Protein AF-A0A9D4MK00-F1 (afdb_monomer_lite)

Radius of gyration: 25.24 Å; chains: 1; bounding box: 48×34×82 Å

Structure (mmCIF, N/CA/C/O backbone):
data_AF-A0A9D4MK00-F1
#
_entry.id   AF-A0A9D4MK00-F1
#
loop_
_atom_site.group_PDB
_atom_site.id
_atom_site.type_symbol
_atom_site.label_atom_id
_atom_site.label_alt_id
_atom_site.label_comp_id
_atom_site.label_asym_id
_atom_site.label_entity_id
_atom_site.label_seq_id
_atom_site.pdbx_PDB_ins_code
_atom_site.Cartn_x
_atom_site.Cartn_y
_atom_site.Cartn_z
_atom_site.occupancy
_atom_site.B_iso_or_equiv
_atom_site.auth_seq_id
_atom_site.auth_comp_id
_atom_site.auth_asym_id
_atom_site.auth_atom_id
_atom_site.pdbx_PDB_model_num
ATOM 1 N N . MET A 1 1 ? 18.930 4.270 -56.589 1.00 56.50 1 MET A N 1
ATOM 2 C CA . MET A 1 1 ? 18.470 5.241 -55.572 1.00 56.50 1 MET A CA 1
ATOM 3 C C . MET A 1 1 ? 17.408 4.661 -54.647 1.00 56.50 1 MET A C 1
ATOM 5 O O . MET A 1 1 ? 17.703 4.557 -53.470 1.00 56.50 1 MET A O 1
ATOM 9 N N . ALA A 1 2 ? 16.254 4.190 -55.139 1.00 66.62 2 ALA A N 1
ATOM 10 C CA . ALA A 1 2 ? 15.221 3.579 -54.283 1.00 66.62 2 ALA A CA 1
ATOM 11 C C . ALA A 1 2 ? 15.732 2.392 -53.437 1.00 66.62 2 ALA A C 1
ATOM 13 O O . ALA A 1 2 ? 15.502 2.361 -52.240 1.00 66.62 2 ALA A O 1
ATOM 14 N N . TYR A 1 3 ? 16.529 1.491 -54.027 1.00 72.44 3 TYR A N 1
ATOM 15 C CA . TYR A 1 3 ? 17.112 0.343 -53.316 1.00 72.44 3 TYR A CA 1
ATOM 16 C C . TYR A 1 3 ? 18.001 0.737 -52.121 1.00 72.44 3 TYR A C 1
ATOM 18 O O . TYR A 1 3 ? 17.943 0.109 -51.074 1.00 72.44 3 TYR A O 1
ATOM 26 N N . HIS A 1 4 ? 18.791 1.809 -52.250 1.00 67.81 4 HIS A N 1
ATOM 27 C CA . HIS A 1 4 ? 19.639 2.290 -51.155 1.00 67.81 4 HIS A CA 1
ATOM 28 C C . HIS A 1 4 ? 18.829 2.956 -50.038 1.00 67.81 4 HIS A C 1
ATOM 30 O O . HIS A 1 4 ? 19.189 2.805 -48.878 1.00 67.81 4 HIS A O 1
ATOM 36 N N . LEU A 1 5 ? 17.730 3.642 -50.376 1.00 63.56 5 LEU A N 1
ATOM 37 C CA . LEU A 1 5 ? 16.818 4.213 -49.382 1.00 63.56 5 LEU A CA 1
ATOM 38 C C . LEU A 1 5 ? 16.126 3.106 -48.577 1.00 63.56 5 LEU A C 1
ATOM 40 O O . LEU A 1 5 ? 16.122 3.149 -47.358 1.00 63.56 5 LEU A O 1
ATOM 44 N N . THR A 1 6 ? 15.620 2.072 -49.256 1.00 72.56 6 THR A N 1
ATOM 45 C CA . THR A 1 6 ? 14.925 0.956 -48.599 1.00 72.56 6 THR A CA 1
ATOM 46 C C . THR A 1 6 ? 15.857 0.118 -47.727 1.00 72.56 6 THR A C 1
ATOM 48 O O . THR A 1 6 ? 15.435 -0.336 -46.671 1.00 72.56 6 THR A O 1
ATOM 51 N N . MET A 1 7 ? 17.118 -0.080 -48.126 1.00 72.12 7 MET A N 1
ATOM 52 C CA . MET A 1 7 ? 18.093 -0.778 -47.278 1.00 72.12 7 MET A CA 1
ATOM 53 C C . MET A 1 7 ? 18.460 0.033 -46.034 1.00 72.12 7 MET A C 1
ATOM 55 O O . MET A 1 7 ? 18.546 -0.536 -44.952 1.00 72.12 7 MET A O 1
ATOM 59 N N . TYR A 1 8 ? 18.594 1.353 -46.167 1.00 67.31 8 TYR A N 1
ATOM 60 C CA . TYR A 1 8 ? 18.879 2.228 -45.032 1.00 67.31 8 TYR A CA 1
ATOM 61 C C . TYR A 1 8 ? 17.687 2.333 -44.070 1.00 67.31 8 TYR A C 1
ATOM 63 O O . TYR A 1 8 ? 17.862 2.217 -42.860 1.00 67.31 8 TYR A O 1
ATOM 71 N N . ASP A 1 9 ? 16.467 2.473 -44.600 1.00 68.12 9 ASP A N 1
ATOM 72 C CA . ASP A 1 9 ? 15.237 2.455 -43.803 1.00 68.12 9 ASP A CA 1
ATOM 73 C C . ASP A 1 9 ? 15.047 1.108 -43.103 1.00 68.12 9 ASP A C 1
ATOM 75 O O . ASP A 1 9 ? 14.652 1.087 -41.944 1.00 68.12 9 ASP A O 1
ATOM 79 N N . TRP A 1 10 ? 15.366 -0.011 -43.765 1.00 69.94 10 TRP A N 1
ATOM 80 C CA . TRP A 1 10 ? 15.286 -1.351 -43.178 1.00 69.94 10 TRP A CA 1
ATOM 81 C C . TRP A 1 10 ? 16.262 -1.527 -42.009 1.00 69.94 10 TRP A C 1
ATOM 83 O O . TRP A 1 10 ? 15.860 -1.986 -40.941 1.00 69.94 10 TRP A O 1
ATOM 93 N N . GLU A 1 11 ? 17.520 -1.108 -42.166 1.00 66.81 11 GLU A N 1
ATOM 94 C CA . GLU A 1 11 ? 18.510 -1.134 -41.080 1.00 66.81 11 GLU A CA 1
ATOM 95 C C . GLU A 1 11 ? 18.074 -0.247 -39.902 1.00 66.81 11 GLU A C 1
ATOM 97 O O . GLU A 1 11 ? 18.139 -0.678 -38.745 1.00 66.81 11 GLU A O 1
ATOM 102 N N . LEU A 1 12 ? 17.523 0.942 -40.178 1.00 62.56 12 LEU A N 1
ATOM 103 C CA . LEU A 1 12 ? 16.951 1.817 -39.150 1.00 62.56 12 LEU A CA 1
ATOM 104 C C . LEU A 1 12 ? 15.747 1.178 -38.441 1.00 62.56 12 LEU A C 1
ATOM 106 O O . LEU A 1 12 ? 15.663 1.228 -37.213 1.00 62.56 12 LEU A O 1
ATOM 110 N N . PHE A 1 13 ? 14.840 0.547 -39.191 1.00 61.91 13 PHE A N 1
ATOM 111 C CA . PHE A 1 13 ? 13.639 -0.094 -38.650 1.00 61.91 13 PHE A CA 1
ATOM 112 C C . PHE A 1 13 ? 13.990 -1.263 -37.727 1.00 61.91 13 PHE A C 1
ATOM 114 O O . PHE A 1 13 ? 13.396 -1.406 -36.659 1.00 61.91 13 PHE A O 1
ATOM 121 N N . THR A 1 14 ? 14.990 -2.067 -38.102 1.00 63.78 14 THR A N 1
ATOM 122 C CA . THR A 1 14 ? 15.406 -3.232 -37.304 1.00 63.78 14 THR A CA 1
ATOM 123 C C . THR A 1 14 ? 16.032 -2.855 -35.962 1.00 63.78 14 THR A C 1
ATOM 125 O O . THR A 1 14 ? 15.825 -3.565 -34.984 1.00 63.78 14 THR A O 1
ATOM 128 N N . CYS A 1 15 ? 16.734 -1.722 -35.876 1.00 62.56 15 CYS A N 1
ATOM 129 C CA . CYS A 1 15 ? 17.377 -1.289 -34.633 1.00 62.56 15 CYS A CA 1
ATOM 130 C C . CYS A 1 15 ? 16.416 -0.514 -33.710 1.00 62.56 15 CYS A C 1
ATOM 132 O O . CYS A 1 15 ? 16.451 -0.672 -32.489 1.00 62.56 15 CYS A O 1
ATOM 134 N N . VAL A 1 16 ? 15.524 0.304 -34.285 1.00 62.91 16 VAL A N 1
ATOM 135 C CA . VAL A 1 16 ? 14.595 1.150 -33.516 1.00 62.91 16 VAL A CA 1
ATOM 136 C C . VAL A 1 16 ? 13.416 0.347 -32.963 1.00 62.91 16 VAL A C 1
ATOM 138 O O . VAL A 1 16 ? 13.075 0.507 -31.791 1.00 62.91 16 VAL A O 1
ATOM 141 N N . GLN A 1 17 ? 12.824 -0.557 -33.752 1.00 64.94 17 GLN A N 1
ATOM 142 C CA . GLN A 1 17 ? 11.613 -1.271 -33.338 1.00 64.94 17 GLN A CA 1
ATOM 143 C C . GLN A 1 17 ? 11.870 -2.279 -32.209 1.00 64.94 17 GLN A C 1
ATOM 145 O O . GLN A 1 17 ? 11.034 -2.411 -31.321 1.00 64.94 17 GLN A O 1
ATOM 150 N N . GLU A 1 18 ? 13.007 -2.980 -32.204 1.00 62.28 18 GLU A N 1
ATOM 151 C CA . GLU A 1 18 ? 13.297 -3.989 -31.177 1.00 62.28 18 GLU A CA 1
ATOM 152 C C . GLU A 1 18 ? 13.571 -3.343 -29.810 1.00 62.28 18 GLU A C 1
ATOM 154 O O . GLU A 1 1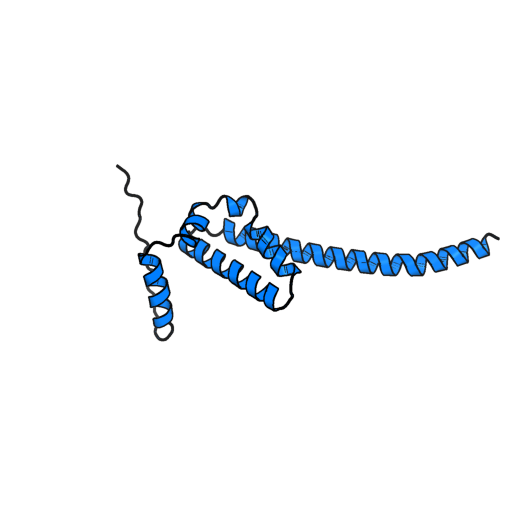8 ? 12.997 -3.759 -28.803 1.00 62.28 18 GLU A O 1
ATOM 159 N N . TYR A 1 19 ? 14.366 -2.268 -29.770 1.00 66.00 19 TYR A N 1
ATOM 160 C CA . TYR A 1 19 ? 14.626 -1.530 -28.533 1.00 66.00 19 TYR A CA 1
ATOM 161 C C . TYR A 1 19 ? 13.361 -0.821 -28.035 1.00 66.00 19 TYR A C 1
ATOM 163 O O . TYR A 1 19 ? 12.993 -0.980 -26.877 1.00 66.00 19 TYR A O 1
ATOM 171 N N . GLU A 1 20 ? 12.630 -0.092 -28.881 1.00 73.75 20 GLU A N 1
ATOM 172 C CA . GLU A 1 20 ? 11.407 0.592 -28.441 1.00 73.75 20 GLU A CA 1
ATOM 173 C C . GLU A 1 20 ? 10.354 -0.395 -27.913 1.00 73.75 20 GLU A C 1
ATOM 175 O O . GLU A 1 20 ? 9.774 -0.156 -26.853 1.00 73.75 20 GLU A O 1
ATOM 180 N N . LEU A 1 21 ? 10.183 -1.546 -28.573 1.00 74.81 21 LEU A N 1
ATOM 181 C CA . LEU A 1 21 ? 9.258 -2.593 -28.138 1.00 74.81 21 LEU A CA 1
ATOM 182 C C . LEU A 1 21 ? 9.680 -3.212 -26.799 1.00 74.81 21 LEU A C 1
ATOM 184 O O . LEU A 1 21 ? 8.839 -3.386 -25.918 1.00 74.81 21 LEU A O 1
ATOM 188 N N . ILE A 1 22 ? 10.969 -3.519 -26.617 1.00 75.12 22 ILE A N 1
ATOM 189 C CA . ILE A 1 22 ? 11.491 -4.053 -25.350 1.00 75.12 22 ILE A CA 1
ATOM 190 C C . ILE A 1 22 ? 11.277 -3.037 -24.223 1.00 75.12 22 ILE A C 1
ATOM 192 O O . ILE A 1 22 ? 10.848 -3.406 -23.131 1.00 75.12 22 ILE A O 1
ATOM 196 N N . TYR A 1 23 ? 11.537 -1.753 -24.467 1.00 75.12 23 TYR A N 1
ATOM 197 C CA . TYR A 1 23 ? 11.374 -0.713 -23.452 1.00 75.12 23 TYR A CA 1
ATOM 198 C C . TYR A 1 23 ? 9.904 -0.464 -23.124 1.00 75.12 23 TYR A C 1
ATOM 200 O O . TYR A 1 23 ? 9.566 -0.404 -21.943 1.00 75.12 23 TYR A O 1
ATOM 208 N N . GLN A 1 24 ? 9.025 -0.389 -24.124 1.00 74.31 24 GLN A N 1
ATOM 209 C CA . GLN A 1 24 ? 7.582 -0.264 -23.910 1.00 74.31 24 GLN A CA 1
ATOM 210 C C . GLN A 1 24 ? 7.026 -1.470 -23.148 1.00 74.31 24 GLN A C 1
ATOM 212 O O . GLN A 1 24 ? 6.392 -1.282 -22.116 1.00 74.31 24 GLN A O 1
ATOM 217 N N . ALA A 1 25 ? 7.353 -2.701 -23.554 1.00 74.69 25 ALA A N 1
ATOM 218 C CA . ALA A 1 25 ? 6.896 -3.909 -22.865 1.00 74.69 25 ALA A CA 1
ATOM 219 C C . ALA A 1 25 ? 7.400 -3.988 -21.411 1.00 74.69 25 ALA A C 1
ATOM 221 O O . ALA A 1 25 ? 6.658 -4.382 -20.505 1.00 74.69 25 ALA A O 1
ATOM 222 N N . ASN A 1 26 ? 8.649 -3.583 -21.162 1.00 79.44 26 ASN A N 1
ATOM 223 C CA . ASN A 1 26 ? 9.216 -3.541 -19.815 1.00 79.44 26 ASN A CA 1
ATOM 224 C C . ASN A 1 26 ? 8.565 -2.455 -18.947 1.00 79.44 26 ASN A C 1
ATOM 226 O O . ASN A 1 26 ? 8.294 -2.697 -17.769 1.00 79.44 26 ASN A O 1
ATOM 230 N N . LEU A 1 27 ? 8.287 -1.278 -19.516 1.00 85.62 27 LEU A N 1
ATOM 231 C CA . LEU A 1 27 ? 7.581 -0.195 -18.830 1.00 85.62 27 LEU A CA 1
ATOM 232 C C . LEU A 1 27 ? 6.130 -0.575 -18.535 1.00 85.62 27 LEU A C 1
ATOM 234 O O . LEU A 1 27 ? 5.678 -0.378 -17.411 1.00 85.62 27 LEU A O 1
ATOM 238 N N . ASP A 1 28 ? 5.428 -1.183 -19.486 1.00 86.94 28 ASP A N 1
ATOM 239 C CA . ASP A 1 28 ? 4.058 -1.658 -19.300 1.00 86.94 28 ASP A CA 1
ATOM 240 C C . ASP A 1 28 ? 3.990 -2.723 -18.207 1.00 86.94 28 ASP A C 1
ATOM 242 O O . ASP A 1 28 ? 3.153 -2.640 -17.309 1.00 86.94 28 ASP A O 1
ATOM 246 N N . THR A 1 29 ? 4.929 -3.672 -18.206 1.00 86.62 29 THR A N 1
ATOM 247 C CA . THR A 1 29 ? 5.037 -4.688 -17.148 1.00 86.62 29 THR A CA 1
ATOM 248 C C . THR A 1 29 ? 5.317 -4.045 -15.786 1.00 86.62 29 THR A C 1
ATOM 250 O O . THR A 1 29 ? 4.698 -4.403 -14.778 1.00 86.62 29 THR A O 1
ATOM 253 N N . PHE A 1 30 ? 6.220 -3.060 -15.739 1.00 87.25 30 PHE A N 1
ATOM 254 C CA . PHE A 1 30 ? 6.543 -2.313 -14.523 1.00 87.25 30 PHE A CA 1
ATOM 255 C C . PHE A 1 30 ? 5.325 -1.553 -13.981 1.00 87.25 30 PHE A C 1
ATOM 257 O O . PHE A 1 30 ? 5.014 -1.659 -12.791 1.00 87.25 30 PHE A O 1
ATOM 264 N N . LEU A 1 31 ? 4.618 -0.829 -14.852 1.00 91.06 31 LEU A N 1
ATOM 265 C CA . LEU A 1 31 ? 3.419 -0.058 -14.526 1.00 91.06 31 LEU A CA 1
ATOM 266 C C . LEU A 1 31 ? 2.263 -0.966 -14.111 1.00 91.06 31 LEU A C 1
ATOM 268 O O . LEU A 1 31 ? 1.564 -0.667 -13.144 1.00 91.06 31 LEU A O 1
ATOM 272 N N . GLN A 1 32 ? 2.075 -2.097 -14.790 1.00 93.69 32 GLN A N 1
ATOM 273 C CA . GLN A 1 32 ? 1.054 -3.076 -14.435 1.00 93.69 32 GLN A CA 1
ATOM 274 C C . GLN A 1 32 ? 1.308 -3.637 -13.034 1.00 93.69 32 GLN A C 1
ATOM 276 O O . GLN A 1 32 ? 0.390 -3.664 -12.212 1.00 93.69 32 GLN A O 1
ATOM 281 N N . HIS A 1 33 ? 2.549 -4.029 -12.733 1.00 92.12 33 HIS A N 1
ATOM 282 C CA . HIS A 1 33 ? 2.914 -4.528 -11.410 1.00 92.12 33 HIS A CA 1
ATOM 283 C C . HIS A 1 33 ? 2.733 -3.459 -10.322 1.00 92.12 33 HIS A C 1
ATOM 285 O O . HIS A 1 33 ? 2.181 -3.732 -9.252 1.00 92.12 33 HIS A O 1
ATOM 291 N N . PHE A 1 34 ? 3.145 -2.226 -10.613 1.00 95.19 34 PHE A N 1
ATOM 292 C CA . PHE A 1 34 ? 2.970 -1.086 -9.720 1.00 95.19 34 PHE A CA 1
ATOM 293 C C . PHE A 1 34 ? 1.488 -0.834 -9.406 1.00 95.19 34 PHE A C 1
ATOM 295 O O . PHE A 1 34 ? 1.095 -0.794 -8.237 1.00 95.19 34 PHE A 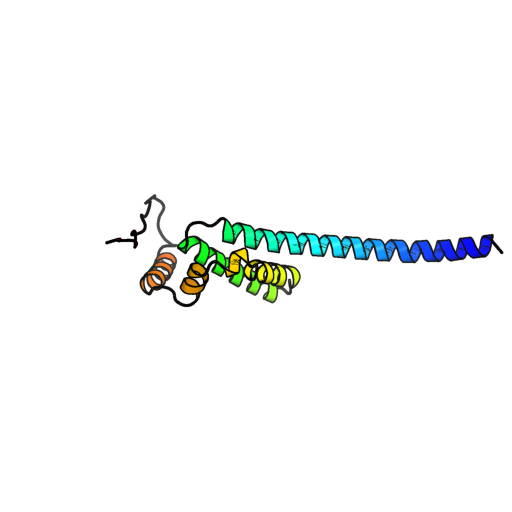O 1
ATOM 302 N N . ASN A 1 35 ? 0.650 -0.750 -10.441 1.00 95.94 35 ASN A N 1
ATOM 303 C CA . ASN A 1 35 ? -0.789 -0.539 -10.305 1.00 95.94 35 ASN A CA 1
ATOM 304 C C . ASN A 1 35 ? -1.452 -1.695 -9.554 1.00 95.94 35 ASN A C 1
ATOM 306 O O . ASN A 1 35 ? -2.291 -1.463 -8.685 1.00 95.94 35 ASN A O 1
ATOM 310 N N . GLN A 1 36 ? -1.049 -2.937 -9.824 1.00 96.94 36 GLN A N 1
ATOM 311 C CA . GLN A 1 36 ? -1.571 -4.109 -9.128 1.00 96.94 36 GLN A CA 1
ATOM 312 C C . GLN A 1 36 ? -1.326 -4.026 -7.616 1.00 96.94 36 GLN A C 1
ATOM 314 O O . GLN A 1 36 ? -2.262 -4.218 -6.837 1.00 96.94 36 GLN A O 1
ATOM 319 N N . ILE A 1 37 ? -0.101 -3.702 -7.188 1.00 97.50 37 ILE A N 1
ATOM 320 C CA . ILE A 1 37 ? 0.218 -3.535 -5.761 1.00 97.50 37 ILE A CA 1
ATOM 321 C C . ILE A 1 37 ? -0.570 -2.361 -5.175 1.00 97.50 37 ILE A C 1
ATOM 323 O O . ILE A 1 37 ? -1.163 -2.488 -4.101 1.00 97.50 37 ILE A O 1
ATOM 327 N N . GLN A 1 38 ? -0.608 -1.231 -5.880 1.00 97.69 38 GLN A N 1
ATOM 328 C CA . GLN A 1 38 ? -1.305 -0.031 -5.428 1.00 97.69 38 GLN A CA 1
ATOM 329 C C . GLN A 1 38 ? -2.806 -0.289 -5.225 1.00 97.69 38 GLN A C 1
ATOM 331 O O . GLN A 1 38 ? -3.359 0.093 -4.191 1.00 97.69 38 GLN A O 1
ATOM 336 N N . PHE A 1 39 ? -3.475 -0.967 -6.161 1.00 97.38 39 PHE A N 1
ATOM 337 C CA . PHE A 1 39 ? -4.889 -1.328 -6.030 1.00 97.38 39 PHE A CA 1
ATOM 338 C C . PHE A 1 39 ? -5.128 -2.399 -4.969 1.00 97.38 39 PHE A C 1
ATOM 340 O O . PHE A 1 39 ? -6.125 -2.319 -4.250 1.00 97.38 39 PHE A O 1
ATOM 347 N N . TRP A 1 40 ? -4.222 -3.368 -4.827 1.00 97.94 40 TRP A N 1
ATOM 348 C CA . TRP A 1 40 ? -4.322 -4.389 -3.787 1.00 97.94 40 TRP A CA 1
ATOM 349 C C . TRP A 1 40 ? -4.305 -3.769 -2.386 1.00 97.94 40 TRP A C 1
ATOM 351 O O . TRP A 1 40 ? -5.194 -4.051 -1.583 1.00 97.94 40 TRP A O 1
ATOM 361 N N . VAL A 1 41 ? -3.369 -2.851 -2.119 1.00 98.12 41 VAL A N 1
ATOM 362 C CA . VAL A 1 41 ? -3.288 -2.131 -0.835 1.00 98.12 41 VAL A CA 1
ATOM 363 C C . VAL A 1 41 ? -4.577 -1.360 -0.546 1.00 98.12 41 VAL A C 1
ATOM 365 O O . VAL A 1 41 ? -5.118 -1.466 0.556 1.00 98.12 41 VAL A O 1
ATOM 368 N N . VAL A 1 42 ? -5.097 -0.616 -1.530 1.00 97.88 42 VAL A N 1
A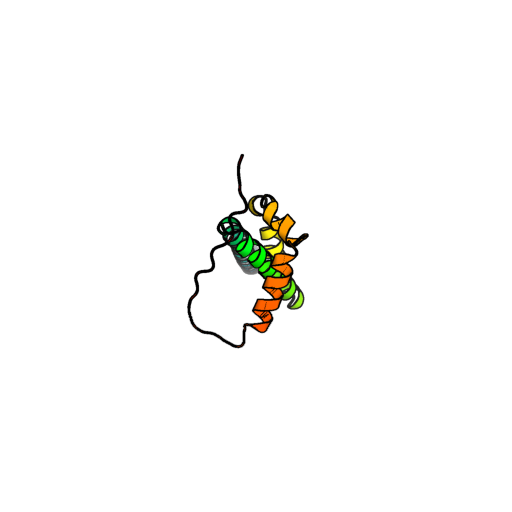TOM 369 C CA . VAL A 1 42 ? -6.361 0.130 -1.387 1.00 97.88 42 VAL A CA 1
ATOM 370 C C . VAL A 1 42 ? -7.518 -0.817 -1.077 1.00 97.88 42 VAL A C 1
ATOM 372 O O . VAL A 1 42 ? -8.274 -0.583 -0.135 1.00 97.88 42 VAL A O 1
ATOM 375 N N . THR A 1 43 ? -7.632 -1.906 -1.836 1.00 97.50 43 THR A N 1
ATOM 376 C CA . THR A 1 43 ? -8.720 -2.881 -1.711 1.00 97.50 43 THR A CA 1
ATOM 377 C C . THR A 1 43 ? -8.720 -3.538 -0.333 1.00 97.50 43 THR A C 1
ATOM 379 O O . THR A 1 43 ? -9.736 -3.510 0.357 1.00 97.50 43 THR A O 1
ATOM 382 N N . GLU A 1 44 ? -7.576 -4.052 0.119 1.00 97.62 44 GLU A N 1
ATOM 383 C CA . GLU A 1 44 ? -7.439 -4.678 1.440 1.00 97.62 44 GLU A CA 1
ATOM 384 C C . GLU A 1 44 ? -7.770 -3.705 2.583 1.00 97.62 44 GLU A C 1
ATOM 386 O O . GLU A 1 44 ? -8.445 -4.067 3.550 1.00 97.62 44 GLU A O 1
ATOM 391 N N . MET A 1 45 ? -7.339 -2.444 2.469 1.00 97.62 45 MET A N 1
ATOM 392 C CA . MET A 1 45 ? -7.631 -1.413 3.467 1.00 97.62 45 MET A CA 1
ATOM 393 C C . MET A 1 45 ? -9.122 -1.066 3.531 1.00 97.62 45 MET A C 1
ATOM 395 O O . MET A 1 45 ? -9.677 -0.972 4.630 1.00 97.62 45 MET A O 1
ATOM 399 N N . VAL A 1 46 ? -9.768 -0.881 2.378 1.00 95.69 46 VAL A N 1
ATOM 400 C CA . VAL A 1 46 ? -11.172 -0.450 2.286 1.00 95.69 46 VAL A CA 1
ATOM 401 C C . VAL A 1 46 ? -12.138 -1.592 2.617 1.00 95.69 46 VAL A C 1
ATOM 403 O O . VAL A 1 46 ? -13.132 -1.364 3.307 1.00 95.69 46 VAL A O 1
ATOM 406 N N . LEU A 1 47 ? -11.839 -2.828 2.205 1.00 95.88 47 LEU A N 1
ATOM 407 C CA . LEU A 1 47 ? -12.674 -3.999 2.505 1.00 95.88 47 LEU A CA 1
ATOM 408 C C . LEU A 1 47 ? -12.566 -4.457 3.970 1.00 95.88 47 LEU A C 1
ATOM 410 O O . LEU A 1 47 ? -13.429 -5.190 4.460 1.00 95.88 47 LEU A O 1
ATOM 414 N N . CYS A 1 48 ? -11.540 -4.022 4.708 1.00 94.56 48 CYS A N 1
ATOM 415 C CA . CYS A 1 48 ? -11.412 -4.342 6.125 1.00 94.56 48 CYS A CA 1
ATOM 416 C C . CYS A 1 48 ? -12.399 -3.519 6.978 1.00 94.56 48 CYS A C 1
ATOM 418 O O . CYS A 1 48 ? -12.150 -2.369 7.347 1.00 94.56 48 CYS A O 1
ATOM 420 N N . THR A 1 49 ? -13.525 -4.131 7.346 1.00 92.44 49 THR A N 1
ATOM 421 C CA . THR A 1 49 ? -14.587 -3.471 8.129 1.00 92.44 49 THR A CA 1
ATOM 422 C C . THR A 1 49 ? -14.242 -3.308 9.612 1.00 92.44 49 THR A C 1
ATOM 424 O O . THR A 1 49 ? -14.673 -2.352 10.254 1.00 92.44 49 THR A O 1
ATOM 427 N N . ASN A 1 50 ? -13.443 -4.217 10.181 1.00 93.62 50 ASN A N 1
ATOM 428 C CA . ASN A 1 50 ? -13.050 -4.160 11.589 1.00 93.62 50 ASN A CA 1
ATOM 429 C C . ASN A 1 50 ? -11.874 -3.193 11.796 1.00 93.62 50 ASN A C 1
ATOM 431 O O . ASN A 1 50 ? -10.765 -3.445 11.323 1.00 93.62 50 ASN A O 1
ATOM 435 N N . LEU A 1 51 ? -12.093 -2.138 12.586 1.00 90.25 51 LEU A N 1
ATOM 436 C CA . LEU A 1 51 ? -11.103 -1.089 12.844 1.00 90.25 51 LEU A CA 1
ATOM 437 C C . LEU A 1 51 ? -9.778 -1.626 13.413 1.00 90.25 51 LEU A C 1
ATOM 439 O O . LEU A 1 51 ? -8.712 -1.270 12.920 1.00 90.25 51 LEU A O 1
ATOM 443 N N . SER A 1 52 ? -9.807 -2.509 14.415 1.00 89.00 52 SER A N 1
ATOM 444 C CA . SER A 1 52 ? -8.581 -3.034 15.040 1.00 89.00 52 SER A CA 1
ATOM 445 C C . SER A 1 52 ? -7.745 -3.875 14.070 1.00 89.00 52 SER A C 1
ATOM 447 O O . SER A 1 52 ? -6.511 -3.773 14.045 1.00 89.00 52 SER A O 1
ATOM 449 N N . LYS A 1 53 ? -8.411 -4.690 13.241 1.00 92.12 53 LYS A N 1
ATOM 450 C CA . LYS A 1 53 ? -7.754 -5.456 12.173 1.00 92.12 53 LYS A CA 1
ATOM 451 C C . LYS A 1 53 ? -7.191 -4.524 11.107 1.00 92.12 53 LYS A C 1
ATOM 453 O O . LYS A 1 53 ? -6.041 -4.705 10.716 1.00 92.12 53 LYS A O 1
ATOM 458 N N . ARG A 1 54 ? -7.939 -3.491 10.717 1.00 96.00 54 ARG A N 1
ATOM 459 C CA . ARG A 1 54 ? -7.509 -2.500 9.726 1.00 96.00 54 ARG A CA 1
ATOM 460 C C . ARG A 1 54 ? -6.290 -1.700 10.182 1.00 96.00 54 ARG A C 1
ATOM 462 O O . ARG A 1 54 ? -5.347 -1.548 9.417 1.00 96.00 54 ARG A O 1
ATOM 469 N N . VAL A 1 55 ? -6.235 -1.276 11.445 1.00 93.94 55 VAL A N 1
ATOM 470 C CA . VAL A 1 55 ? -5.040 -0.626 12.022 1.00 93.94 55 VAL A CA 1
ATOM 471 C C . VAL A 1 55 ? -3.842 -1.584 12.023 1.00 93.94 55 VAL A C 1
ATOM 473 O O . VAL A 1 55 ? -2.716 -1.191 11.722 1.00 93.94 55 VAL A O 1
ATOM 476 N N . SER A 1 56 ? -4.065 -2.865 12.321 1.00 93.44 56 SER A N 1
ATOM 477 C CA . SER A 1 56 ? -3.002 -3.878 12.266 1.00 93.44 56 SER A CA 1
ATOM 478 C C . SER A 1 56 ? -2.508 -4.116 10.836 1.00 93.44 56 SER A C 1
ATOM 480 O O . SER A 1 56 ? -1.308 -4.281 10.623 1.00 93.44 56 SER A O 1
ATOM 482 N N . LEU A 1 57 ? -3.417 -4.109 9.863 1.00 95.62 57 LEU A N 1
ATOM 483 C CA . LEU A 1 57 ? -3.125 -4.225 8.439 1.00 95.62 57 LEU A CA 1
ATOM 484 C C . LEU A 1 57 ? -2.328 -3.016 7.927 1.00 95.62 57 LEU A C 1
ATOM 486 O O . LEU A 1 57 ? -1.286 -3.204 7.306 1.00 95.62 57 LEU A O 1
ATOM 490 N N . LEU A 1 58 ? -2.723 -1.796 8.301 1.00 95.75 58 LEU A N 1
ATOM 491 C CA . LEU A 1 58 ? -1.976 -0.569 8.009 1.00 95.75 58 LEU A CA 1
ATOM 492 C C . LEU A 1 58 ? -0.521 -0.666 8.489 1.00 95.75 58 LEU A C 1
ATOM 494 O O . LEU A 1 58 ? 0.410 -0.405 7.729 1.00 95.75 58 LEU A O 1
ATOM 498 N N . ARG A 1 59 ? -0.295 -1.125 9.730 1.00 94.50 59 ARG A N 1
ATOM 499 C CA . ARG A 1 59 ? 1.069 -1.340 10.250 1.00 94.50 59 ARG A CA 1
ATOM 500 C C . ARG A 1 59 ? 1.849 -2.370 9.444 1.00 94.50 59 ARG A C 1
ATOM 502 O O . ARG A 1 59 ? 3.058 -2.213 9.288 1.00 94.50 59 ARG A O 1
ATOM 509 N N . LYS A 1 60 ? 1.192 -3.436 8.974 1.00 95.81 60 LYS A N 1
ATOM 510 C CA . LYS A 1 60 ? 1.836 -4.445 8.124 1.00 95.81 60 LYS A CA 1
ATOM 511 C C . LYS A 1 60 ? 2.268 -3.834 6.795 1.00 95.81 60 LYS A C 1
ATOM 513 O O . LYS A 1 60 ? 3.409 -4.056 6.412 1.00 95.81 60 LYS A O 1
ATOM 518 N N . PHE A 1 61 ? 1.432 -3.018 6.152 1.00 97.56 61 PHE A N 1
ATOM 519 C CA . PHE A 1 61 ? 1.805 -2.334 4.910 1.00 97.56 61 PHE A CA 1
ATOM 520 C C . PHE A 1 61 ? 2.946 -1.334 5.098 1.00 97.56 61 PHE A C 1
ATOM 522 O O . PHE A 1 61 ? 3.879 -1.336 4.302 1.00 97.56 61 PHE A O 1
ATOM 529 N N . ILE A 1 62 ? 2.942 -0.549 6.179 1.00 96.31 62 ILE A N 1
ATOM 530 C CA . ILE A 1 62 ? 4.050 0.374 6.487 1.00 96.31 62 ILE A CA 1
ATOM 531 C C . ILE A 1 62 ? 5.368 -0.396 6.670 1.00 96.31 62 ILE A C 1
ATOM 533 O O . ILE 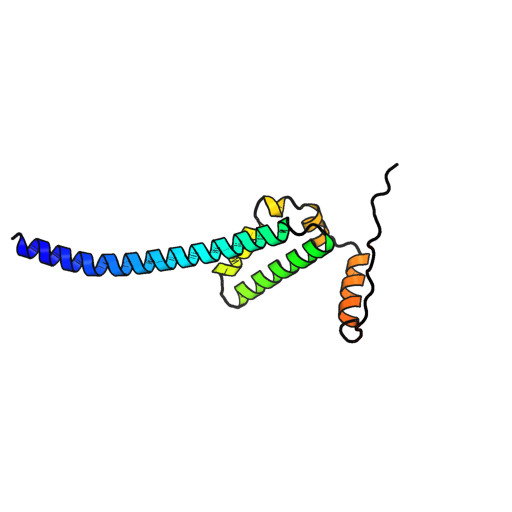A 1 62 ? 6.398 -0.003 6.125 1.00 96.31 62 ILE A O 1
ATOM 537 N N . LYS A 1 63 ? 5.342 -1.519 7.401 1.00 95.94 63 LYS A N 1
ATOM 538 C CA . LYS A 1 63 ? 6.522 -2.384 7.565 1.00 95.94 63 LYS A CA 1
ATOM 539 C C . LYS A 1 63 ? 6.962 -3.018 6.251 1.00 95.94 63 LYS A C 1
ATOM 541 O O . LYS A 1 63 ? 8.154 -3.082 5.983 1.00 95.94 63 LYS A O 1
ATOM 546 N N . LEU A 1 64 ? 6.010 -3.472 5.439 1.00 96.00 64 LEU A N 1
ATOM 547 C CA . LEU A 1 64 ? 6.296 -4.048 4.132 1.00 96.00 64 LEU A CA 1
ATOM 548 C C . LEU A 1 64 ? 6.979 -3.021 3.225 1.00 96.00 64 LEU A C 1
ATOM 550 O O . LEU A 1 64 ? 8.006 -3.335 2.641 1.00 96.00 64 LEU A O 1
ATOM 554 N N . ALA A 1 65 ? 6.476 -1.785 3.182 1.00 95.81 65 ALA A N 1
ATOM 555 C C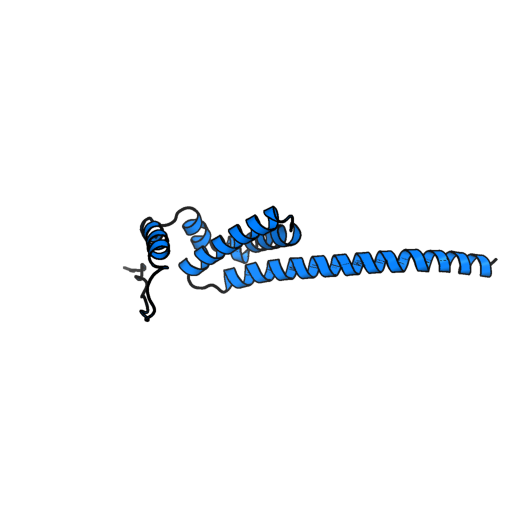A . ALA A 1 65 ? 7.109 -0.696 2.447 1.00 95.81 65 ALA A CA 1
ATOM 556 C C . ALA A 1 65 ? 8.541 -0.436 2.949 1.00 95.81 65 ALA A C 1
ATOM 558 O O . ALA A 1 65 ? 9.465 -0.344 2.143 1.00 95.81 65 ALA A O 1
ATOM 559 N N . ALA A 1 66 ? 8.755 -0.382 4.269 1.00 95.50 66 ALA A N 1
ATOM 560 C CA . ALA A 1 66 ? 10.095 -0.227 4.837 1.00 95.50 66 ALA A CA 1
ATOM 561 C C . ALA A 1 66 ? 11.050 -1.346 4.379 1.00 95.50 66 ALA A C 1
ATOM 563 O O . ALA A 1 66 ? 12.138 -1.043 3.895 1.00 95.50 66 ALA A O 1
ATOM 564 N N . HIS A 1 67 ? 10.613 -2.609 4.418 1.00 96.44 67 HIS A N 1
ATOM 565 C CA . HIS A 1 67 ? 11.405 -3.723 3.896 1.00 96.44 67 HIS A CA 1
ATOM 566 C C . HIS A 1 67 ? 11.661 -3.598 2.391 1.00 96.44 67 HIS A C 1
ATOM 568 O O . HIS A 1 67 ? 12.800 -3.740 1.959 1.00 96.44 67 HIS A O 1
ATOM 574 N N . CYS A 1 68 ? 10.655 -3.263 1.577 1.00 95.25 68 CYS A N 1
ATOM 575 C CA . CYS A 1 68 ? 10.859 -3.030 0.143 1.00 95.25 68 CYS A CA 1
ATOM 576 C C . CYS A 1 68 ? 11.948 -1.976 -0.110 1.00 95.25 68 CYS A C 1
ATOM 578 O O . CYS A 1 68 ? 12.794 -2.173 -0.979 1.00 95.25 68 CYS A O 1
ATOM 580 N N . LYS A 1 69 ? 11.981 -0.899 0.686 1.00 93.56 69 LYS A N 1
ATOM 581 C CA . LYS A 1 69 ? 13.024 0.131 0.605 1.00 93.56 69 LYS A CA 1
ATOM 582 C C . LYS A 1 69 ? 14.409 -0.401 0.995 1.00 93.56 69 LYS A C 1
ATOM 584 O O . LYS A 1 69 ? 15.381 -0.094 0.310 1.00 93.56 69 LYS A O 1
ATOM 589 N N . GLU A 1 70 ? 14.507 -1.195 2.060 1.00 96.12 70 GLU A N 1
ATOM 590 C CA . GLU A 1 70 ? 15.764 -1.835 2.488 1.00 96.12 70 GLU A CA 1
ATOM 591 C C . GLU A 1 70 ? 16.345 -2.730 1.383 1.00 96.12 70 GLU A C 1
ATOM 593 O O . GLU A 1 70 ? 17.536 -2.653 1.092 1.00 96.12 70 GLU A O 1
ATOM 598 N N . PHE A 1 71 ? 15.493 -3.494 0.694 1.00 95.38 71 PHE A N 1
ATOM 599 C CA . PHE A 1 71 ? 15.874 -4.349 -0.437 1.00 95.38 71 PHE A CA 1
ATOM 600 C C . PHE A 1 71 ? 16.050 -3.602 -1.771 1.00 95.38 71 PHE A C 1
ATOM 602 O O . PHE A 1 71 ? 16.193 -4.245 -2.807 1.00 95.38 71 PHE A O 1
ATOM 609 N N . GLN A 1 72 ? 16.014 -2.263 -1.779 1.00 93.62 72 GLN A N 1
ATOM 610 C CA . GLN A 1 72 ? 16.072 -1.438 -2.997 1.00 93.62 72 GLN A CA 1
ATOM 611 C C . GLN A 1 72 ? 14.947 -1.734 -4.011 1.00 93.62 72 GLN A C 1
ATOM 613 O O . GLN A 1 72 ? 15.012 -1.313 -5.166 1.00 93.62 72 GLN A O 1
ATOM 618 N N . ASN A 1 73 ? 13.864 -2.391 -3.586 1.00 92.56 73 ASN A N 1
ATOM 619 C CA . ASN A 1 73 ? 12.650 -2.537 -4.381 1.00 92.56 73 ASN A CA 1
ATOM 620 C C . ASN A 1 73 ? 11.802 -1.262 -4.257 1.00 92.56 73 ASN A C 1
ATOM 622 O O . ASN A 1 73 ? 10.791 -1.200 -3.546 1.00 92.56 73 ASN A O 1
ATOM 626 N N . LEU A 1 74 ? 12.249 -0.220 -4.958 1.00 91.88 74 LEU A N 1
ATOM 627 C CA . LEU A 1 74 ? 11.597 1.086 -4.955 1.00 91.88 74 LEU A CA 1
ATOM 628 C C . LEU A 1 74 ? 10.220 1.049 -5.622 1.00 91.88 74 LEU A C 1
ATOM 630 O O . LEU A 1 74 ? 9.327 1.769 -5.185 1.00 91.88 74 LEU A O 1
ATOM 634 N N . ASN A 1 75 ? 10.024 0.176 -6.615 1.00 92.69 75 ASN A N 1
ATOM 635 C CA . ASN A 1 75 ? 8.745 0.032 -7.306 1.00 92.69 75 ASN A CA 1
ATOM 636 C C . ASN A 1 75 ? 7.627 -0.327 -6.317 1.00 92.69 75 ASN A C 1
ATOM 638 O O . ASN A 1 75 ? 6.661 0.417 -6.147 1.00 92.69 75 ASN A O 1
ATOM 642 N N . SER A 1 76 ? 7.805 -1.424 -5.576 1.00 94.50 76 SER A N 1
ATOM 643 C CA . SER A 1 76 ? 6.825 -1.864 -4.581 1.00 94.50 76 SER A CA 1
ATOM 644 C C . SER A 1 76 ? 6.731 -0.899 -3.394 1.00 94.50 76 SER A C 1
ATOM 646 O O . SER A 1 76 ? 5.636 -0.684 -2.877 1.00 94.50 76 SER A O 1
ATOM 648 N N . PHE A 1 77 ? 7.843 -0.277 -2.978 1.00 96.69 77 PHE A N 1
ATOM 649 C CA . PHE A 1 77 ? 7.830 0.756 -1.933 1.00 96.69 77 PHE A CA 1
ATOM 650 C C . PHE A 1 77 ? 6.902 1.922 -2.300 1.00 96.69 77 PHE A C 1
ATOM 652 O O . PHE A 1 77 ? 6.016 2.275 -1.515 1.00 96.69 77 PHE A O 1
ATOM 659 N N . PHE A 1 78 ? 7.071 2.490 -3.498 1.00 96.56 78 PHE A N 1
ATOM 660 C CA . PHE A 1 78 ? 6.233 3.588 -3.970 1.00 96.56 78 PHE A CA 1
ATOM 661 C C . PHE A 1 78 ? 4.795 3.135 -4.233 1.00 96.56 78 PHE A C 1
ATOM 663 O O . PHE A 1 78 ? 3.877 3.853 -3.845 1.00 96.56 78 PHE A O 1
ATOM 670 N N . ALA A 1 79 ? 4.576 1.940 -4.791 1.00 96.94 79 ALA A N 1
ATOM 671 C CA . ALA A 1 79 ? 3.231 1.410 -5.027 1.00 96.94 79 ALA A CA 1
ATOM 672 C C . ALA A 1 79 ? 2.421 1.291 -3.725 1.00 96.94 79 ALA A C 1
ATOM 674 O O . ALA A 1 79 ? 1.265 1.717 -3.663 1.00 96.94 79 ALA A O 1
ATOM 675 N N . ILE A 1 80 ? 3.040 0.768 -2.658 1.00 97.38 80 ILE A N 1
ATOM 676 C CA . ILE A 1 80 ? 2.408 0.678 -1.335 1.00 97.38 80 ILE A CA 1
ATOM 677 C C . ILE A 1 80 ? 2.158 2.076 -0.767 1.00 97.38 80 ILE A C 1
ATOM 679 O O . ILE A 1 80 ? 1.062 2.346 -0.274 1.00 97.38 80 ILE A O 1
ATOM 683 N N . GLY A 1 81 ? 3.144 2.974 -0.857 1.00 96.44 81 GLY A N 1
ATOM 684 C CA . GLY A 1 81 ? 3.009 4.358 -0.402 1.00 96.44 81 GLY A CA 1
ATOM 685 C C . GLY A 1 81 ? 1.835 5.077 -1.068 1.00 96.44 81 GLY A C 1
ATOM 686 O O . GLY A 1 81 ? 0.965 5.603 -0.376 1.00 96.44 81 GLY A O 1
ATOM 687 N N . MET A 1 82 ? 1.748 5.021 -2.399 1.00 96.56 82 MET A N 1
ATOM 688 C CA . MET A 1 82 ? 0.640 5.626 -3.138 1.00 96.56 82 MET A CA 1
ATOM 689 C C . MET A 1 82 ? -0.705 4.964 -2.836 1.00 96.56 82 MET A C 1
ATOM 691 O O . MET A 1 82 ? -1.714 5.659 -2.734 1.00 96.56 82 MET A O 1
ATOM 695 N N . GLY A 1 83 ? -0.735 3.641 -2.648 1.00 97.31 83 GLY A N 1
ATOM 696 C CA . GLY A 1 83 ? -1.946 2.933 -2.232 1.00 97.31 83 GLY A CA 1
ATOM 697 C C . GLY A 1 83 ? -2.477 3.429 -0.885 1.00 97.31 83 GLY A C 1
ATOM 698 O O . GLY A 1 83 ? -3.677 3.648 -0.738 1.00 97.31 83 GLY A O 1
ATOM 699 N N . LEU A 1 84 ? -1.593 3.687 0.083 1.00 96.56 84 LEU A N 1
ATOM 700 C CA . LEU A 1 84 ? -1.973 4.238 1.389 1.00 96.56 84 LEU A CA 1
ATOM 701 C C . LEU A 1 84 ? -2.374 5.721 1.330 1.00 96.56 84 LEU A C 1
ATOM 703 O O . LEU A 1 84 ? -3.201 6.155 2.132 1.00 96.56 84 LEU A O 1
ATOM 707 N N . SER A 1 85 ? -1.821 6.487 0.387 1.00 96.12 85 SER A N 1
ATOM 708 C CA . SER A 1 85 ? -2.183 7.892 0.138 1.00 96.12 85 SER A CA 1
ATOM 709 C C . SER A 1 85 ? -3.442 8.069 -0.717 1.00 96.12 85 SER A C 1
ATOM 711 O O . SER A 1 85 ? -3.892 9.198 -0.909 1.00 96.12 85 SER A O 1
ATOM 713 N N . ASN A 1 86 ? -4.028 6.984 -1.229 1.00 96.38 86 ASN A N 1
ATOM 714 C CA . ASN A 1 86 ? -5.264 7.037 -2.001 1.00 96.38 86 ASN A CA 1
ATOM 715 C C . ASN A 1 86 ? -6.401 7.667 -1.178 1.00 96.38 86 ASN A C 1
ATOM 717 O O . ASN A 1 86 ? -6.540 7.377 0.009 1.00 96.38 86 ASN A O 1
ATOM 721 N N . ILE A 1 87 ? -7.251 8.470 -1.827 1.00 94.62 87 ILE A N 1
ATOM 722 C CA . ILE A 1 87 ? -8.392 9.162 -1.207 1.00 94.62 87 ILE A CA 1
ATOM 723 C C . ILE A 1 87 ? -9.256 8.185 -0.388 1.00 94.62 87 ILE A C 1
ATOM 725 O O . ILE A 1 87 ? -9.556 8.437 0.775 1.00 94.62 87 ILE A O 1
ATOM 729 N N . ALA A 1 88 ? -9.588 7.010 -0.925 1.00 93.00 88 ALA A N 1
ATOM 730 C CA . ALA A 1 88 ? -10.420 6.042 -0.208 1.00 93.00 88 ALA A CA 1
ATOM 731 C C . ALA A 1 88 ? -9.795 5.570 1.123 1.00 93.00 88 ALA A C 1
ATOM 733 O O . ALA A 1 88 ? -10.516 5.280 2.076 1.00 93.00 88 ALA A O 1
ATOM 734 N N . VAL A 1 89 ? -8.461 5.519 1.204 1.00 94.31 89 VAL A N 1
ATOM 735 C CA . VAL A 1 89 ? -7.719 5.099 2.402 1.00 94.31 89 VAL A CA 1
ATOM 736 C C . VAL A 1 89 ? -7.444 6.283 3.331 1.00 94.31 89 VAL A C 1
ATOM 738 O O . VAL A 1 89 ? -7.563 6.147 4.552 1.00 94.31 89 VAL A O 1
ATOM 741 N N . SER A 1 90 ? -7.118 7.459 2.792 1.00 92.38 90 SER A N 1
ATOM 742 C CA . SER A 1 90 ? -6.843 8.664 3.585 1.00 92.38 90 SER A CA 1
ATOM 743 C C . SER A 1 90 ? -8.084 9.161 4.339 1.00 92.38 90 SER A C 1
ATOM 745 O O . SER A 1 90 ? -7.963 9.635 5.468 1.00 92.38 90 SER A O 1
ATOM 747 N N . HIS A 1 91 ? -9.285 8.943 3.794 1.00 92.69 91 HIS A N 1
ATOM 748 C CA . HIS A 1 91 ? -10.557 9.254 4.456 1.00 92.69 91 HIS A CA 1
ATOM 749 C C . HIS A 1 91 ? -10.909 8.329 5.638 1.00 92.69 91 HIS A C 1
ATOM 751 O O . HIS A 1 91 ? -11.852 8.614 6.379 1.00 92.69 91 HIS A O 1
ATOM 757 N N . LEU A 1 92 ? -10.156 7.248 5.878 1.00 92.06 92 LEU A N 1
ATOM 758 C CA . LEU A 1 92 ? -10.362 6.345 7.016 1.00 92.06 92 LEU A CA 1
ATOM 759 C C . LEU A 1 92 ? -9.834 6.953 8.330 1.00 92.06 92 LEU A C 1
ATOM 761 O O . LEU A 1 92 ? -8.990 6.349 8.999 1.00 92.06 92 LEU A O 1
ATOM 765 N N . SER A 1 93 ? -10.337 8.130 8.707 1.00 89.31 93 SER A N 1
ATOM 766 C CA . SER A 1 93 ? -9.849 8.992 9.798 1.00 89.31 93 SER A CA 1
ATOM 767 C C . SER A 1 93 ? -9.604 8.252 11.116 1.00 89.31 93 SER A C 1
ATOM 769 O O . SER A 1 93 ? -8.508 8.329 11.663 1.00 89.31 93 SER A O 1
ATOM 771 N N . GLN A 1 94 ? -10.562 7.438 11.567 1.00 88.38 94 GLN A N 1
ATOM 772 C CA . GLN A 1 94 ? -10.435 6.634 12.792 1.00 88.38 94 GLN A CA 1
ATOM 773 C C . GLN A 1 94 ? -9.241 5.669 12.753 1.00 88.38 94 GLN A C 1
ATOM 775 O O . GLN A 1 94 ? -8.627 5.379 13.774 1.00 88.38 94 GLN A O 1
ATOM 780 N N . THR A 1 95 ? -8.894 5.144 11.577 1.00 91.06 95 THR A N 1
ATOM 781 C CA . THR A 1 95 ? -7.762 4.216 11.422 1.00 91.06 95 THR A CA 1
ATOM 782 C C . THR A 1 95 ? -6.443 4.938 11.644 1.00 91.06 95 THR A C 1
ATOM 784 O O . THR A 1 95 ? -5.576 4.433 12.355 1.00 91.06 95 THR A O 1
ATOM 787 N N . TRP A 1 96 ? -6.306 6.119 11.043 1.00 90.19 96 TRP A N 1
ATOM 788 C CA . TRP A 1 96 ? -5.122 6.959 11.173 1.00 90.19 96 TRP A CA 1
ATOM 789 C C . TRP A 1 96 ? -4.993 7.500 12.596 1.00 90.19 96 TRP A C 1
ATOM 791 O O . TRP A 1 96 ? -3.920 7.408 13.188 1.00 90.19 96 TRP A O 1
ATOM 801 N N . GLU A 1 97 ? -6.094 7.945 13.200 1.00 90.19 97 GLU A N 1
ATOM 802 C CA . GLU A 1 97 ? -6.122 8.387 14.594 1.00 90.19 97 GLU A CA 1
ATOM 803 C C . GLU A 1 97 ? -5.650 7.284 15.552 1.00 90.19 97 GLU A C 1
ATOM 805 O O . GLU A 1 97 ? -4.716 7.499 16.319 1.00 90.19 97 GLU A O 1
ATOM 810 N N . PHE A 1 98 ? -6.199 6.068 15.455 1.00 88.50 98 PHE A N 1
ATOM 811 C CA . PHE A 1 98 ? -5.773 4.937 16.291 1.00 88.50 98 PHE A CA 1
ATOM 812 C C . PHE A 1 98 ? -4.328 4.491 16.038 1.00 88.50 98 PHE A C 1
ATOM 814 O O . PHE A 1 98 ? -3.716 3.855 16.901 1.00 88.50 98 PHE A O 1
ATOM 821 N N . GLN A 1 99 ? -3.789 4.762 14.849 1.00 87.75 99 GLN A N 1
ATOM 822 C CA . GLN A 1 99 ? -2.409 4.440 14.515 1.00 87.75 99 GLN A CA 1
ATOM 823 C C . GLN A 1 99 ? -1.421 5.390 15.208 1.00 87.75 99 GLN A C 1
ATOM 825 O O . GLN A 1 99 ? -0.383 4.921 15.679 1.00 87.75 99 GLN A O 1
ATOM 830 N N . TYR A 1 100 ? -1.740 6.685 15.298 1.00 86.75 100 TYR A N 1
ATOM 831 C CA . TYR A 1 100 ? -0.890 7.687 15.957 1.00 86.75 100 TYR A CA 1
ATOM 832 C C . TYR A 1 100 ? -1.184 7.846 17.455 1.00 86.75 100 TYR A C 1
ATOM 834 O O . TYR A 1 100 ? -0.279 8.155 18.226 1.00 86.75 100 TYR A O 1
ATOM 842 N N . ASN A 1 101 ? -2.422 7.592 17.877 1.00 86.50 101 ASN A N 1
ATOM 843 C CA . ASN A 1 101 ? -2.879 7.697 19.260 1.00 86.50 101 ASN A CA 1
ATOM 844 C C . ASN A 1 101 ? -3.624 6.418 19.699 1.00 86.50 101 ASN A C 1
ATOM 846 O O . ASN A 1 101 ? -4.849 6.416 19.852 1.00 86.50 101 ASN A O 1
ATOM 850 N N . PRO A 1 102 ? -2.917 5.287 19.874 1.00 75.62 102 PRO A N 1
ATOM 851 C CA . PRO A 1 102 ? -3.551 4.047 20.296 1.00 75.62 102 PRO A CA 1
ATOM 852 C C . PRO A 1 102 ? -4.078 4.164 21.741 1.00 75.62 102 PRO A C 1
ATOM 854 O O . PRO A 1 102 ? -3.328 4.558 22.639 1.00 75.62 102 PRO A O 1
ATOM 857 N N . PRO A 1 103 ? -5.330 3.752 22.025 1.00 69.81 103 PRO A N 1
ATOM 858 C CA . PRO A 1 103 ? -5.835 3.681 23.392 1.00 69.81 103 PRO A CA 1
ATOM 859 C C . PRO A 1 103 ? -4.930 2.815 24.273 1.00 69.81 103 PRO A C 1
ATOM 861 O O . PRO A 1 103 ? -4.542 1.713 23.878 1.00 69.81 103 PRO A O 1
ATOM 864 N N . LYS A 1 104 ? -4.654 3.268 25.503 1.00 66.19 104 LYS A N 1
ATOM 865 C CA . LYS A 1 104 ? -3.739 2.607 26.461 1.00 66.19 104 LYS A CA 1
ATOM 866 C C . LYS A 1 104 ? -4.030 1.105 26.668 1.00 66.19 104 LYS A C 1
ATOM 868 O O . LYS A 1 104 ? -3.109 0.329 26.910 1.00 66.19 104 LYS A O 1
ATOM 873 N N . ALA A 1 105 ? -5.289 0.680 26.522 1.00 61.22 105 ALA A N 1
ATOM 874 C CA . ALA A 1 105 ? -5.706 -0.723 26.603 1.00 61.22 105 ALA A CA 1
ATOM 875 C C . ALA A 1 105 ? -5.186 -1.600 25.440 1.00 61.22 105 ALA A C 1
ATOM 877 O O . ALA A 1 105 ? -4.822 -2.756 25.651 1.00 61.22 105 ALA A O 1
ATOM 878 N N . LEU A 1 106 ? -5.083 -1.061 24.220 1.00 56.41 106 LEU A N 1
ATOM 879 C CA . LEU A 1 106 ? -4.559 -1.784 23.052 1.00 56.41 106 LEU A CA 1
ATOM 880 C C . LEU A 1 106 ? -3.033 -1.942 23.103 1.00 56.41 106 LEU A C 1
ATOM 882 O O . LEU A 1 106 ? -2.504 -2.943 22.614 1.00 56.41 106 LEU A O 1
ATOM 886 N N . THR A 1 107 ? -2.326 -1.005 23.741 1.00 59.09 107 THR A N 1
ATOM 887 C CA . THR A 1 107 ? -0.882 -1.115 24.006 1.00 59.09 107 THR A CA 1
ATOM 888 C C . THR A 1 107 ? -0.566 -2.325 24.893 1.00 59.09 107 THR A C 1
ATOM 890 O O . THR A 1 107 ? 0.409 -3.034 24.634 1.00 59.09 107 THR A O 1
ATOM 893 N N . ARG A 1 108 ? -1.429 -2.619 25.879 1.00 53.12 108 ARG A N 1
ATOM 894 C CA . ARG A 1 108 ? -1.353 -3.834 26.712 1.00 53.12 108 ARG A CA 1
ATOM 895 C C . ARG A 1 108 ? -1.695 -5.111 25.936 1.00 53.12 108 ARG A C 1
ATOM 897 O O . ARG A 1 108 ? -0.946 -6.078 25.995 1.00 53.12 108 ARG A O 1
ATOM 904 N N . TYR A 1 109 ? -2.742 -5.089 25.110 1.00 46.28 109 TYR A N 1
ATOM 905 C CA . TYR A 1 109 ? -3.131 -6.258 24.307 1.00 46.28 109 TYR A CA 1
ATOM 906 C C . TYR A 1 109 ? -2.030 -6.700 23.322 1.00 46.28 109 TYR A C 1
ATOM 908 O O . TYR A 1 109 ? -1.763 -7.889 23.153 1.00 46.28 109 TYR A O 1
ATOM 916 N N . GLY A 1 110 ? -1.337 -5.745 22.689 1.00 52.75 110 GLY A N 1
ATOM 917 C CA . GLY A 1 110 ? -0.215 -6.039 21.789 1.00 52.75 110 GLY A CA 1
ATOM 918 C C . GLY A 1 110 ? 1.044 -6.576 22.487 1.00 52.75 110 GLY A C 1
ATOM 919 O O . GLY A 1 110 ? 1.871 -7.210 21.831 1.00 52.75 110 GLY A O 1
ATOM 920 N N . SER A 1 111 ? 1.197 -6.335 23.792 1.00 48.97 111 SER A N 1
ATOM 921 C CA . SER A 1 111 ? 2.301 -6.874 24.598 1.00 48.97 111 SER A CA 1
ATOM 922 C C . SER A 1 111 ? 1.974 -8.263 25.158 1.00 48.97 111 SER A C 1
ATOM 924 O O . SER A 1 111 ? 2.843 -9.128 25.123 1.00 48.97 111 SER A O 1
ATOM 926 N N . GLU A 1 112 ? 0.722 -8.524 25.543 1.00 44.34 112 GLU A N 1
ATOM 927 C CA . GLU A 1 112 ? 0.253 -9.836 26.027 1.00 44.34 112 GLU A CA 1
ATOM 928 C C . GLU A 1 112 ? 0.230 -10.919 24.930 1.00 44.34 112 GLU A C 1
ATOM 930 O O . GLU A 1 112 ? 0.561 -12.075 25.184 1.00 44.34 112 GLU A O 1
ATOM 935 N N . HIS A 1 113 ? -0.080 -10.568 23.676 1.00 46.06 113 HIS A N 1
ATOM 936 C CA . HIS A 1 113 ? -0.034 -11.531 22.560 1.00 46.06 113 HIS A CA 1
ATOM 937 C C . HIS A 1 113 ? 1.386 -11.889 22.103 1.00 46.06 113 HIS A C 1
ATOM 939 O O . HIS A 1 113 ? 1.595 -12.965 21.547 1.00 46.06 113 HIS A O 1
ATOM 945 N N . LYS A 1 114 ? 2.384 -11.031 22.363 1.00 44.84 114 LYS A N 1
ATOM 946 C CA . LYS A 1 114 ? 3.797 -11.390 22.143 1.00 44.84 114 LYS A CA 1
ATOM 947 C C . LYS A 1 114 ? 4.293 -12.418 23.164 1.00 44.84 114 LYS A C 1
ATOM 949 O O . LYS A 1 114 ? 5.154 -13.220 22.819 1.00 44.84 114 LYS A O 1
ATOM 954 N N . SER A 1 115 ? 3.752 -12.418 24.381 1.00 40.88 115 SER A N 1
ATOM 955 C CA . SER A 1 115 ? 4.050 -13.415 25.418 1.00 40.88 115 SER A CA 1
ATOM 956 C C . SER A 1 115 ? 3.180 -14.676 25.318 1.00 40.88 115 SER A C 1
ATOM 958 O O . SER A 1 115 ? 3.636 -15.743 25.721 1.00 40.88 115 SER A O 1
ATOM 960 N N . ALA A 1 116 ? 1.983 -14.598 24.727 1.00 44.06 116 ALA A N 1
ATOM 961 C CA . ALA A 1 116 ? 1.090 -15.748 24.533 1.00 44.06 116 ALA A CA 1
ATOM 962 C C . ALA A 1 116 ? 1.439 -16.638 23.319 1.00 44.06 116 ALA A C 1
ATOM 964 O O . ALA A 1 116 ? 0.913 -17.739 23.191 1.00 44.06 116 ALA A O 1
ATOM 965 N N . GLY A 1 117 ? 2.371 -16.227 22.450 1.00 40.25 117 GLY A N 1
ATOM 966 C CA . GLY A 1 117 ? 2.808 -17.008 21.282 1.00 40.25 117 GLY A CA 1
ATOM 967 C C . GLY A 1 117 ? 3.533 -18.330 21.587 1.00 40.25 117 GLY A C 1
ATOM 968 O O . GLY A 1 117 ? 4.055 -18.947 20.661 1.00 40.25 117 GLY A O 1
ATOM 969 N N . ARG A 1 118 ? 3.599 -18.770 22.853 1.00 40.31 118 ARG A N 1
ATOM 970 C CA . ARG A 1 118 ? 4.216 -20.050 23.238 1.00 40.31 118 ARG A CA 1
ATOM 971 C C . ARG A 1 118 ? 3.228 -21.128 23.676 1.00 40.31 118 ARG A C 1
ATOM 973 O O . ARG A 1 118 ? 3.625 -22.285 23.754 1.00 40.31 118 ARG A O 1
ATOM 980 N N . THR A 1 119 ? 1.963 -20.797 23.911 1.00 44.97 119 THR A N 1
ATOM 981 C CA . THR A 1 119 ? 0.972 -21.769 24.383 1.00 44.97 119 THR A CA 1
ATOM 982 C C . THR A 1 119 ? -0.423 -21.322 23.973 1.00 44.97 119 THR A C 1
ATOM 984 O O . THR A 1 119 ? -0.907 -20.323 24.487 1.00 44.97 119 THR A O 1
ATOM 987 N N . GLU A 1 120 ? -1.042 -22.064 23.051 1.00 37.66 120 GLU A N 1
ATOM 988 C CA . GLU A 1 120 ? -2.387 -22.657 23.195 1.00 37.66 120 GLU A CA 1
ATOM 989 C C . GLU A 1 120 ? -3.117 -22.795 21.853 1.00 37.66 120 GLU A C 1
ATOM 991 O O . GLU A 1 120 ? -3.482 -21.829 21.184 1.00 37.66 120 GLU A O 1
ATOM 996 N N . GLY A 1 121 ? -3.389 -24.053 21.492 1.00 38.44 121 GLY A N 1
ATOM 997 C CA . GLY A 1 121 ? -4.615 -24.379 20.779 1.00 38.44 121 GLY A CA 1
ATOM 998 C C . GLY A 1 121 ? -5.831 -24.187 21.695 1.00 38.44 121 GLY A C 1
ATOM 999 O O . GLY A 1 121 ? -5.691 -24.144 22.911 1.00 38.44 121 GLY A O 1
ATOM 1000 N N . ARG A 1 122 ? -7.017 -24.164 21.074 1.00 31.02 122 ARG A N 1
ATOM 1001 C CA . ARG A 1 122 ? -8.381 -23.979 21.621 1.00 31.02 122 ARG A CA 1
ATOM 1002 C C . ARG A 1 122 ? -8.915 -22.540 21.702 1.00 31.02 122 ARG A C 1
ATOM 1004 O O . ARG A 1 122 ? -8.818 -21.829 22.691 1.00 31.02 122 ARG A O 1
ATOM 1011 N N . THR A 1 123 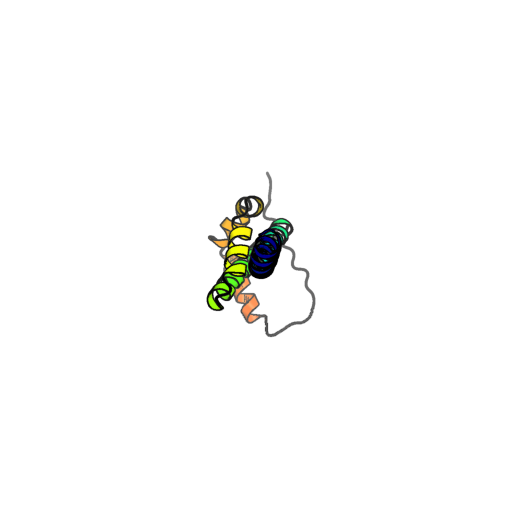? -9.592 -22.189 20.609 1.00 44.06 123 THR A N 1
ATOM 1012 C CA . THR A 1 123 ? -10.966 -21.659 20.558 1.00 44.06 123 THR A CA 1
ATOM 1013 C C . THR A 1 123 ? -11.448 -20.859 21.774 1.00 44.06 123 THR A C 1
ATOM 1015 O O . THR A 1 123 ? -12.001 -21.419 22.711 1.00 44.06 123 THR A O 1
ATOM 1018 N N . THR A 1 124 ? -11.391 -19.528 21.696 1.00 31.23 124 THR A N 1
ATOM 1019 C CA . THR A 1 124 ? -12.421 -18.666 22.298 1.00 31.23 124 THR A CA 1
ATOM 1020 C C . THR A 1 124 ? -12.667 -17.444 21.419 1.00 31.23 124 THR A C 1
ATOM 1022 O O . THR A 1 124 ? -11.794 -16.616 21.160 1.00 31.23 124 THR A O 1
ATOM 1025 N N . GLN A 1 125 ? -13.900 -17.357 20.941 1.00 40.34 125 GLN A N 1
ATOM 1026 C CA . GLN A 1 125 ? -14.495 -16.213 20.272 1.00 40.34 125 GLN A CA 1
ATOM 1027 C C . GLN A 1 125 ? -14.523 -15.042 21.271 1.00 40.34 125 GLN A C 1
ATOM 1029 O O . GLN A 1 125 ? -15.311 -15.051 22.211 1.00 40.34 125 GLN A O 1
ATOM 1034 N N . LYS A 1 126 ? -13.615 -14.063 21.134 1.00 35.06 126 LYS A N 1
ATOM 1035 C CA . LYS A 1 126 ? -13.552 -12.898 22.035 1.00 35.06 126 LYS A CA 1
ATOM 1036 C C . LYS A 1 126 ? -14.337 -11.722 21.455 1.00 35.06 126 LYS A C 1
ATOM 1038 O O . LYS A 1 126 ? -13.961 -11.116 20.455 1.00 35.06 126 LYS A O 1
ATOM 1043 N N . GLN A 1 127 ? -15.456 -11.465 22.119 1.00 32.34 127 GLN A N 1
ATOM 1044 C CA . GLN A 1 127 ? -16.420 -10.395 21.910 1.00 32.34 127 GLN A CA 1
ATOM 1045 C C . GLN A 1 127 ? -15.789 -9.039 22.265 1.00 32.34 127 GLN A C 1
ATOM 1047 O O . GLN A 1 127 ? -15.245 -8.864 23.353 1.00 32.34 127 GLN A O 1
ATOM 1052 N N . TYR A 1 128 ? -15.825 -8.089 21.328 1.00 31.77 128 TYR A N 1
ATOM 1053 C CA . TYR A 1 128 ? -15.402 -6.708 21.569 1.00 31.77 128 TYR A CA 1
ATOM 1054 C C . TYR A 1 128 ? -16.458 -5.986 22.426 1.00 31.77 128 TYR A C 1
ATOM 1056 O O . TYR A 1 128 ? -17.652 -6.186 22.187 1.00 31.77 128 TYR A O 1
ATOM 1064 N N . PRO A 1 129 ? -16.070 -5.125 23.384 1.00 36.75 129 PRO A N 1
ATOM 1065 C CA . PRO A 1 129 ? -17.030 -4.291 24.092 1.00 36.75 129 PRO A CA 1
ATOM 1066 C C . PRO A 1 129 ? -17.579 -3.213 23.146 1.00 36.75 129 PRO A C 1
ATOM 1068 O O . PRO A 1 129 ? -16.820 -2.469 22.525 1.00 36.75 129 PRO A O 1
ATOM 1071 N N . SER A 1 130 ? -18.908 -3.153 23.023 1.00 42.16 130 SER A N 1
ATOM 1072 C CA . SER A 1 130 ? -19.625 -2.108 22.285 1.00 42.16 130 SER A CA 1
ATOM 1073 C C . SER A 1 130 ? -19.447 -0.769 23.003 1.00 42.16 130 SER A C 1
ATOM 1075 O O . SER A 1 130 ? -20.003 -0.565 24.077 1.00 42.16 130 SER A O 1
ATOM 1077 N N . ALA A 1 131 ? -18.661 0.140 22.424 1.00 46.28 131 ALA A N 1
ATOM 1078 C CA . ALA A 1 131 ? -18.428 1.480 22.968 1.00 46.28 131 ALA A CA 1
ATOM 1079 C C . ALA A 1 131 ? -19.431 2.532 22.451 1.00 46.28 131 ALA A C 1
ATOM 1081 O O . ALA A 1 131 ? -19.146 3.723 22.491 1.00 46.28 131 ALA A O 1
ATOM 1082 N N . TYR A 1 132 ? -20.605 2.111 21.973 1.00 37.53 132 TYR A N 1
ATOM 1083 C CA . TYR A 1 132 ? -21.693 3.026 21.624 1.00 37.53 132 TYR A CA 1
ATOM 1084 C C . TYR A 1 132 ? -22.892 2.796 22.544 1.00 37.53 132 TYR A C 1
ATOM 1086 O O . TYR A 1 132 ? -23.816 2.050 22.223 1.00 37.53 132 TYR A O 1
ATOM 1094 N N . GLY A 1 133 ? -22.856 3.457 23.702 1.00 33.12 133 GLY A N 1
ATOM 1095 C CA . GLY A 1 133 ? -24.039 3.765 24.499 1.00 33.12 133 GLY A CA 1
ATOM 1096 C C . GLY A 1 133 ? -24.589 5.118 24.056 1.00 33.12 133 GLY A C 1
ATOM 1097 O O . GLY A 1 133 ? -23.916 6.135 24.188 1.00 33.12 133 GLY A O 1
ATOM 1098 N N . ARG A 1 134 ? -25.780 5.089 23.460 1.00 38.81 134 ARG A N 1
ATOM 1099 C CA . ARG A 1 134 ? -26.628 6.232 23.101 1.00 38.81 134 ARG A CA 1
ATOM 1100 C C . ARG A 1 134 ? -27.446 6.638 24.340 1.00 38.81 134 ARG A C 1
ATOM 1102 O O . ARG A 1 134 ? -27.870 5.729 25.050 1.00 38.81 134 ARG A O 1
ATOM 1109 N N . GLY A 1 135 ? -27.779 7.925 24.480 1.00 35.91 135 GLY A N 1
ATOM 1110 C CA . GLY A 1 135 ? -28.886 8.406 25.324 1.00 35.91 135 GLY A CA 1
ATOM 1111 C C . GLY A 1 135 ? -28.456 9.244 26.507 1.00 35.91 135 GLY A C 1
ATOM 1112 O O . GLY A 1 135 ? -28.016 8.635 27.501 1.00 35.91 135 GLY A O 1
#

Organism: Dreissena polymorpha (NCBI:txid45954)

Foldseek 3Di:
DVVVVVVVVVVVCVVVVVVVVVVVVVVVVLVVVLQVLLVVLLCVLLPPPDLVVSLVSVVVLVVVLVVCVVVVVVSNNVSSVNSCVDPSNVVPVSSVCCNVPPDPVVVVVVVVVVVCVPDDDDDDDDDDDDPDDDD

Sequence (135 aa):
MAYHLTMYDWELFTCVQEYELIYQANLDTFLQHFNQIQFWVVTEMVLCTNLSKRVSLLRKFIKLAAHCKEFQNLNSFFAIGMGLSNIAVSHLSQTWEFQYNPPKALTRYGSEHKSAGRTEGRTTQKQYPSAYGRG

InterPro domains:
  IPR001895 Ras guanine-nucleotide exchange factors catalytic domain [PF00617] (1-98)
  IPR001895 Ras guanine-nucleotide exchange factors catalytic domain [PS50009] (1-135)
  IPR001895 Ras guanine-nucleotide exchange factors catalytic domain [SM00147] (1-135)
  IPR008937 Ras-like guanine nucleotide exchange factor [PTHR23113] (1-97)
  IPR023578 Ras guanine nucleotide exchange factor domain superfamily [SSF48366] (2-97)
  IPR036964 Ras guanine-nucleotide exchange factor, catalytic domain superfamily [G3DSA:1.10.840.10] (1-113)

pLDDT: mean 76.66, std 21.79, range [31.02, 98.12]

Secondary structure (DSSP, 8-state):
-HHHHHHHHHHHHHHHHHHHHHHHHHHHHHHHHHHHHHHHHHHHHHH---HHHHHHHHHHHHHHHHHHHHTT-HHHHHHHHHHHHSHHHHT-HHHHHHHHS--HHHHHHHHHHHHHTTS-------PPP------